Protein AF-A0A7R9MVS9-F1 (afdb_monomer_lite)

Organism: NCBI:txid334625

Sequence (79 aa):
MVVPDVKGEARGQLYWDDGDSIGTIESGNYTLVTFDVKNATLVTNPQHNEYAGGVTTDTIHVLGVNKKPTTVTIDGQMA

Secondary structure (DSSP, 8-state):
-B---TTS-EEEEEEE--SS-TTHHHHT--EEEEEEEETTEEEEEEEEE--TT--------B---SS--S--EETTEE-

Structure (mmCIF, N/CA/C/O backbone):
data_AF-A0A7R9MVS9-F1
#
_entry.id   AF-A0A7R9MVS9-F1
#
loop_
_atom_site.group_PDB
_atom_site.id
_atom_site.type_symbol
_atom_site.label_atom_id
_atom_site.label_alt_id
_atom_site.label_comp_id
_atom_site.label_asym_id
_atom_site.label_entity_id
_atom_site.label_seq_id
_atom_site.pdbx_PDB_ins_code
_atom_site.Cartn_x
_atom_site.Cartn_y
_atom_site.Cartn_z
_atom_site.occupancy
_atom_site.B_iso_or_equiv
_atom_site.auth_seq_id
_atom_site.auth_comp_id
_atom_site.auth_asym_id
_atom_site.auth_atom_id
_atom_site.pdbx_PDB_model_num
ATOM 1 N N . MET A 1 1 ? -7.458 -5.214 -0.711 1.00 90.81 1 MET A N 1
ATOM 2 C CA . MET A 1 1 ? -8.093 -5.964 0.399 1.00 90.81 1 MET A CA 1
ATOM 3 C C . MET A 1 1 ? -7.081 -6.107 1.522 1.00 90.81 1 MET A C 1
ATOM 5 O O . MET A 1 1 ? -5.921 -6.363 1.231 1.00 90.81 1 MET A O 1
ATOM 9 N N . VAL A 1 2 ? -7.513 -5.939 2.767 1.00 94.75 2 VAL A N 1
ATOM 10 C CA . VAL A 1 2 ? -6.693 -6.062 3.976 1.00 94.75 2 VAL A CA 1
ATOM 11 C C . VAL A 1 2 ? -7.313 -7.122 4.876 1.00 94.75 2 VAL A C 1
ATOM 13 O O . VAL A 1 2 ? -8.512 -7.070 5.157 1.00 94.75 2 VAL A O 1
ATOM 16 N N . VAL A 1 3 ? -6.493 -8.058 5.350 1.00 95.88 3 VAL A N 1
ATOM 17 C CA . VAL A 1 3 ? -6.909 -9.107 6.286 1.00 95.88 3 VAL A CA 1
ATOM 18 C C . VAL A 1 3 ? -5.914 -9.137 7.448 1.00 95.88 3 VAL A C 1
ATOM 20 O O . VAL A 1 3 ? -4.845 -9.728 7.303 1.00 95.88 3 VAL A O 1
ATOM 23 N N . PRO A 1 4 ? -6.210 -8.455 8.568 1.00 95.69 4 PRO A N 1
ATOM 24 C CA . PRO A 1 4 ? -5.346 -8.458 9.738 1.00 95.69 4 PRO A CA 1
ATOM 25 C C . PRO A 1 4 ? -5.336 -9.811 10.446 1.00 95.69 4 PRO A C 1
ATOM 27 O O . PRO A 1 4 ? -6.338 -10.530 10.466 1.00 95.69 4 PRO A O 1
ATOM 30 N N . ASP A 1 5 ? -4.199 -10.139 11.049 1.00 94.50 5 ASP A N 1
ATOM 31 C CA . ASP A 1 5 ? -4.053 -11.294 11.922 1.00 94.50 5 ASP A CA 1
ATOM 32 C C . ASP A 1 5 ? -4.715 -11.065 13.296 1.00 94.50 5 ASP A C 1
ATOM 34 O O . ASP A 1 5 ? -5.359 -10.047 13.565 1.00 94.50 5 ASP A O 1
ATOM 38 N N . VAL A 1 6 ? -4.537 -12.018 14.214 1.00 92.94 6 VAL A N 1
ATOM 39 C CA . VAL A 1 6 ? -5.095 -11.937 15.576 1.00 92.94 6 VAL A CA 1
ATOM 40 C C . VAL A 1 6 ? -4.537 -10.779 16.414 1.00 92.94 6 VAL A C 1
ATOM 42 O O . VAL A 1 6 ? -5.139 -10.425 17.428 1.00 92.94 6 VAL A O 1
ATOM 45 N N . LYS A 1 7 ? -3.407 -10.184 16.016 1.00 93.44 7 LYS A N 1
ATOM 46 C CA . LYS A 1 7 ? -2.826 -8.985 16.639 1.00 93.44 7 LYS A CA 1
ATOM 47 C C . LYS A 1 7 ? -3.325 -7.696 15.980 1.00 93.44 7 LYS A C 1
ATOM 49 O O . LYS A 1 7 ? -2.998 -6.611 16.459 1.00 93.44 7 LYS A O 1
ATOM 54 N N . GLY A 1 8 ? -4.132 -7.798 14.924 1.00 93.69 8 GLY A N 1
ATOM 55 C CA . GLY A 1 8 ? -4.583 -6.658 14.134 1.00 93.69 8 GLY A CA 1
ATOM 56 C C . GLY A 1 8 ? -3.507 -6.130 13.185 1.00 93.69 8 GLY A C 1
ATOM 57 O O . GLY A 1 8 ? -3.571 -4.960 12.805 1.00 93.69 8 GLY A O 1
ATOM 58 N N . GLU A 1 9 ? -2.527 -6.962 12.820 1.00 96.56 9 GLU A N 1
ATOM 59 C CA . GLU A 1 9 ? -1.434 -6.599 11.918 1.00 96.56 9 GLU A CA 1
ATOM 60 C C . GLU A 1 9 ? -1.627 -7.233 10.533 1.00 96.56 9 GLU A C 1
ATOM 62 O O . GLU A 1 9 ? -2.076 -8.371 10.410 1.00 96.56 9 GLU A O 1
ATOM 67 N N . ALA A 1 10 ? -1.284 -6.504 9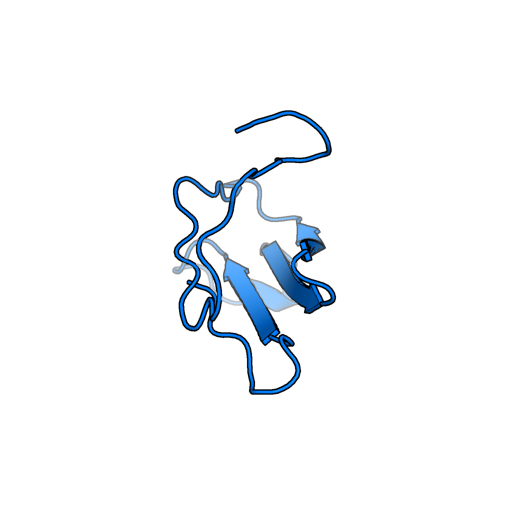.471 1.00 97.25 10 ALA A N 1
ATOM 68 C CA . ALA A 1 10 ? -1.245 -7.030 8.104 1.00 97.25 10 ALA A CA 1
ATOM 69 C C . ALA A 1 10 ? -0.103 -6.379 7.325 1.00 97.25 10 ALA A C 1
ATOM 71 O O . ALA A 1 10 ? 0.247 -5.229 7.589 1.00 97.25 10 ALA A O 1
ATOM 72 N N . ARG A 1 11 ? 0.446 -7.091 6.337 1.00 97.75 11 ARG A N 1
ATOM 73 C CA . ARG A 1 11 ? 1.435 -6.549 5.398 1.00 97.75 11 ARG A CA 1
ATOM 74 C C . ARG A 1 11 ? 1.130 -6.975 3.975 1.00 97.75 11 ARG A C 1
ATOM 76 O O . ARG A 1 11 ? 0.634 -8.078 3.754 1.00 97.75 11 ARG A O 1
ATOM 83 N N . GLY A 1 12 ? 1.464 -6.116 3.023 1.00 97.38 12 GLY A N 1
ATOM 84 C CA . GLY A 1 12 ? 1.335 -6.408 1.601 1.00 97.38 12 GLY A CA 1
ATOM 85 C C . GLY A 1 12 ? 2.198 -5.490 0.750 1.00 97.38 12 GLY A C 1
ATOM 86 O O . GLY A 1 12 ? 2.808 -4.545 1.247 1.00 97.38 12 GLY A O 1
ATOM 87 N N . GLN A 1 13 ? 2.228 -5.766 -0.547 1.00 97.06 13 GLN A N 1
ATOM 88 C CA . GLN A 1 13 ? 2.910 -4.934 -1.529 1.00 97.06 13 GLN A CA 1
ATOM 89 C C . GLN A 1 13 ? 2.150 -4.935 -2.855 1.00 97.06 13 GLN A C 1
ATOM 91 O O . GLN A 1 13 ? 1.453 -5.902 -3.171 1.00 97.06 13 GLN A O 1
ATOM 96 N N . LEU A 1 14 ? 2.308 -3.858 -3.615 1.00 95.81 14 LEU A N 1
ATOM 97 C CA . LEU A 1 14 ? 1.833 -3.700 -4.983 1.00 95.81 14 LEU A CA 1
ATOM 98 C C . LEU A 1 14 ? 3.037 -3.384 -5.859 1.00 95.81 14 LEU A C 1
ATOM 100 O O . LEU A 1 14 ? 3.718 -2.390 -5.621 1.00 95.81 14 LEU A O 1
ATOM 104 N N . TYR A 1 15 ? 3.258 -4.223 -6.863 1.00 96.75 15 TYR A N 1
ATOM 105 C CA . TYR A 1 15 ? 4.141 -3.933 -7.983 1.00 96.75 15 TYR A CA 1
ATOM 106 C C . TYR A 1 15 ? 3.272 -3.594 -9.195 1.00 96.75 15 TYR A C 1
ATOM 108 O O . TYR A 1 15 ? 2.280 -4.287 -9.438 1.00 96.75 15 TYR A O 1
ATOM 116 N N . TRP A 1 16 ? 3.621 -2.532 -9.915 1.00 97.06 16 TRP A N 1
ATOM 117 C CA . TRP A 1 16 ? 2.857 -2.039 -11.055 1.00 97.06 16 TRP A CA 1
ATOM 118 C C . TRP A 1 16 ? 3.788 -1.529 -12.155 1.00 97.06 16 TRP A C 1
ATOM 120 O O . TRP A 1 16 ? 4.641 -0.685 -11.895 1.00 97.06 16 TRP A O 1
ATOM 130 N N . ASP A 1 17 ? 3.616 -2.025 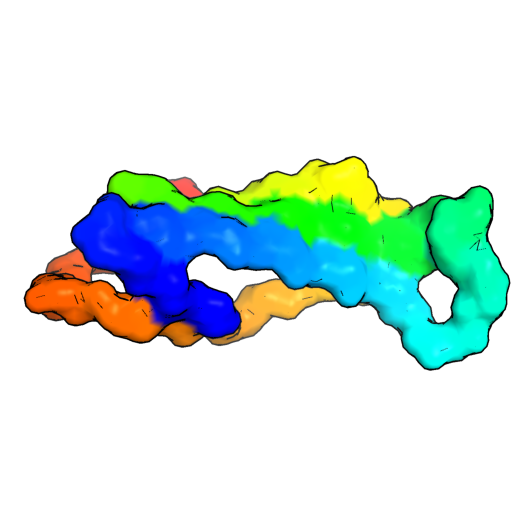-13.372 1.00 96.56 17 ASP A N 1
ATOM 131 C CA . ASP A 1 17 ? 4.301 -1.576 -14.584 1.00 96.56 17 ASP A CA 1
ATOM 132 C C . ASP A 1 17 ? 3.305 -1.566 -15.760 1.00 96.56 17 ASP A C 1
ATOM 134 O O . ASP A 1 17 ? 2.090 -1.535 -15.549 1.00 96.56 17 ASP A O 1
ATOM 138 N N . ASP A 1 18 ? 3.794 -1.535 -17.000 1.00 96.00 18 ASP A N 1
ATOM 139 C CA . ASP A 1 18 ? 2.935 -1.559 -18.189 1.00 96.00 18 ASP A CA 1
ATOM 140 C C . ASP A 1 18 ? 2.425 -2.962 -18.571 1.00 96.00 18 ASP A C 1
ATOM 142 O O . ASP A 1 18 ? 1.550 -3.071 -19.432 1.00 96.00 18 ASP A O 1
ATOM 146 N N . GLY A 1 19 ? 2.937 -4.020 -17.931 1.00 95.88 19 GLY A N 1
ATOM 147 C CA . GLY A 1 19 ? 2.574 -5.411 -18.192 1.00 95.88 19 GLY A CA 1
ATOM 148 C C . GLY A 1 19 ? 3.040 -5.987 -19.536 1.00 95.88 19 GLY A C 1
ATOM 149 O O . GLY A 1 19 ? 2.602 -7.089 -19.874 1.00 95.88 19 GLY A O 1
ATOM 150 N N . ASP A 1 20 ? 3.889 -5.282 -20.295 1.00 97.19 20 ASP A N 1
ATOM 151 C CA . ASP A 1 20 ? 4.313 -5.688 -21.652 1.00 97.19 20 ASP A CA 1
ATOM 152 C C . ASP A 1 20 ? 5.824 -5.515 -21.896 1.00 97.19 20 ASP A C 1
ATOM 154 O O . ASP A 1 20 ? 6.467 -6.366 -22.520 1.00 97.19 20 ASP A O 1
ATOM 158 N N . SER A 1 21 ? 6.436 -4.447 -21.374 1.00 96.69 21 SER A N 1
ATOM 159 C CA . SER A 1 21 ? 7.858 -4.172 -21.585 1.00 96.69 21 SER A CA 1
ATOM 160 C C . SER A 1 21 ? 8.761 -5.206 -20.911 1.00 96.69 21 SER A C 1
ATOM 162 O O . SER A 1 21 ? 8.551 -5.635 -19.778 1.00 96.69 21 SER A O 1
ATOM 164 N N . ILE A 1 22 ? 9.856 -5.557 -21.586 1.00 97.31 22 ILE A N 1
ATOM 165 C CA . ILE A 1 22 ? 10.916 -6.384 -21.003 1.00 97.31 22 ILE A CA 1
ATOM 166 C C . ILE A 1 22 ? 11.896 -5.475 -20.257 1.00 97.31 22 ILE A C 1
ATOM 168 O O . ILE A 1 22 ? 12.324 -4.448 -20.780 1.00 97.31 22 ILE A O 1
ATOM 172 N N . GLY A 1 23 ? 12.309 -5.888 -19.059 1.00 96.94 23 GLY A N 1
ATOM 173 C CA . GLY A 1 23 ? 13.358 -5.208 -18.297 1.00 96.94 23 GLY A CA 1
ATOM 174 C C . GLY A 1 23 ? 12.886 -3.964 -17.536 1.00 96.94 23 GLY A C 1
ATOM 175 O O . GLY A 1 23 ? 13.630 -2.987 -17.397 1.00 96.94 23 GLY A O 1
ATOM 176 N N . THR A 1 24 ? 11.635 -3.960 -17.064 1.00 97.50 24 THR A N 1
ATOM 177 C CA . THR A 1 24 ? 11.057 -2.864 -16.261 1.00 97.50 24 THR A CA 1
ATOM 178 C C . THR A 1 24 ? 11.808 -2.666 -14.943 1.00 97.50 24 THR A C 1
ATOM 180 O O . THR A 1 24 ? 11.985 -1.533 -14.505 1.00 97.50 24 THR A O 1
ATOM 183 N N . ILE A 1 25 ? 12.360 -3.734 -14.356 1.00 96.88 25 ILE A N 1
ATOM 184 C CA . ILE A 1 25 ? 13.198 -3.657 -13.151 1.00 96.88 25 ILE A CA 1
ATOM 185 C C . ILE A 1 25 ? 14.528 -2.945 -13.442 1.00 96.88 25 ILE A C 1
ATOM 187 O O . ILE A 1 25 ? 14.887 -2.014 -12.723 1.00 96.88 25 ILE A O 1
ATOM 191 N N . GLU A 1 26 ? 15.248 -3.349 -14.491 1.00 97.94 26 GLU A N 1
ATOM 192 C CA . GLU A 1 26 ? 16.562 -2.805 -14.857 1.00 97.94 26 GLU A CA 1
ATOM 193 C C . GLU A 1 26 ? 16.482 -1.345 -15.310 1.00 97.94 26 GLU A C 1
ATOM 195 O O . GLU A 1 26 ? 17.360 -0.545 -14.991 1.00 97.94 26 GLU A O 1
ATOM 200 N N . SER A 1 27 ? 15.424 -0.999 -16.046 1.00 96.62 27 SER A N 1
ATOM 201 C CA . SER A 1 27 ? 15.153 0.376 -16.480 1.00 96.62 27 SER 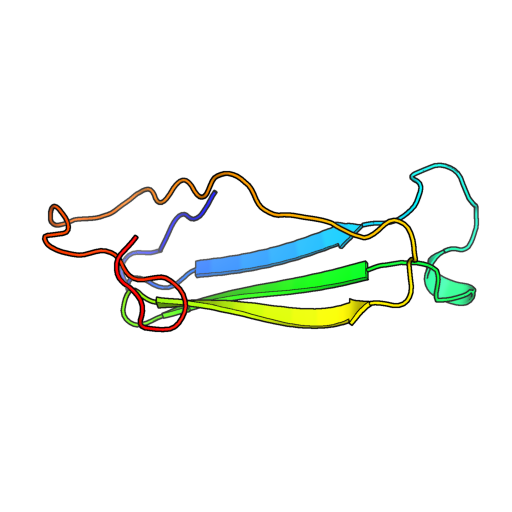A CA 1
ATOM 202 C C . SER A 1 27 ? 14.559 1.254 -15.376 1.00 96.62 27 SER A C 1
ATOM 204 O O . SER A 1 27 ? 14.506 2.472 -15.534 1.00 96.62 27 SER A O 1
ATOM 206 N N . GLY A 1 28 ? 14.105 0.656 -14.270 1.00 97.19 28 GLY A N 1
ATOM 207 C CA . GLY A 1 28 ? 13.409 1.357 -13.197 1.00 97.19 28 GLY A CA 1
ATOM 208 C C . GLY A 1 28 ? 11.985 1.788 -13.555 1.00 97.19 28 GLY A C 1
ATOM 209 O O . GLY A 1 28 ? 11.372 2.499 -12.769 1.00 97.19 28 GLY A O 1
ATOM 210 N N . ASN A 1 29 ? 11.431 1.379 -14.698 1.00 97.31 29 ASN A N 1
ATOM 211 C CA . ASN A 1 29 ? 10.116 1.815 -15.168 1.00 97.31 29 ASN A CA 1
ATOM 212 C C . ASN A 1 29 ? 8.967 1.018 -14.516 1.00 97.31 29 ASN A C 1
ATOM 214 O O . ASN A 1 29 ? 8.251 0.278 -15.188 1.00 97.31 29 ASN A O 1
ATOM 218 N N . TYR A 1 30 ? 8.821 1.143 -13.196 1.00 97.50 30 TYR A N 1
ATOM 219 C CA . TYR A 1 30 ? 7.759 0.515 -12.403 1.00 97.50 30 TYR A CA 1
ATOM 220 C C . TYR A 1 30 ? 7.382 1.378 -11.186 1.00 97.50 30 TYR A C 1
ATOM 222 O O . TYR A 1 30 ? 8.036 2.374 -10.860 1.00 97.50 30 TYR A O 1
ATOM 230 N N . THR A 1 31 ? 6.335 0.967 -10.483 1.00 97.62 31 THR A N 1
ATOM 231 C CA . THR A 1 31 ? 5.933 1.465 -9.169 1.00 97.62 31 THR A CA 1
ATOM 232 C C . THR A 1 31 ? 5.897 0.292 -8.191 1.00 97.62 31 THR A C 1
ATOM 234 O O . THR A 1 31 ? 5.352 -0.770 -8.489 1.00 97.62 31 THR A O 1
ATOM 237 N N . LEU A 1 32 ? 6.479 0.474 -7.006 1.00 97.44 32 LEU A N 1
ATOM 238 C CA . LEU A 1 32 ? 6.438 -0.470 -5.893 1.00 97.44 32 LEU A CA 1
ATOM 239 C C . LEU A 1 32 ? 5.968 0.257 -4.635 1.00 97.44 32 LEU A C 1
ATOM 241 O O . LEU A 1 32 ? 6.604 1.208 -4.180 1.00 97.44 32 LEU A O 1
ATOM 245 N N . VAL A 1 33 ? 4.877 -0.218 -4.043 1.00 96.69 33 VAL A N 1
ATOM 246 C CA . VAL A 1 33 ? 4.295 0.336 -2.813 1.00 96.69 33 VAL A CA 1
ATOM 247 C C . VAL A 1 33 ? 4.144 -0.778 -1.791 1.00 96.69 33 VAL A C 1
ATOM 249 O O . VAL A 1 33 ? 3.639 -1.851 -2.121 1.00 96.69 33 VAL A O 1
ATOM 252 N N . THR A 1 34 ? 4.546 -0.531 -0.546 1.00 97.44 34 THR A N 1
ATOM 253 C CA . THR A 1 34 ? 4.251 -1.432 0.574 1.00 97.44 34 THR A CA 1
ATOM 254 C C . THR A 1 34 ? 3.077 -0.917 1.394 1.00 97.44 34 THR A C 1
ATOM 256 O O . THR A 1 34 ? 2.810 0.284 1.465 1.00 97.44 34 THR A O 1
ATOM 259 N N . PHE A 1 35 ? 2.367 -1.851 2.014 1.00 96.75 35 PHE A N 1
ATOM 260 C CA . PHE A 1 35 ? 1.216 -1.602 2.866 1.00 96.75 35 PHE A CA 1
ATOM 261 C C . PHE A 1 35 ? 1.472 -2.240 4.222 1.00 96.75 35 PHE A C 1
ATOM 263 O O . PHE A 1 35 ? 1.758 -3.439 4.291 1.00 96.75 35 PHE A O 1
ATOM 270 N N . ASP A 1 36 ? 1.295 -1.468 5.285 1.00 97.62 36 ASP A N 1
ATOM 271 C CA . ASP A 1 36 ? 1.383 -1.954 6.657 1.00 97.62 36 ASP A CA 1
ATOM 272 C C . ASP A 1 36 ? 0.110 -1.581 7.408 1.00 97.62 36 ASP A C 1
ATOM 274 O O . ASP A 1 36 ? -0.346 -0.437 7.373 1.00 97.62 36 ASP A O 1
ATOM 278 N N . VAL A 1 37 ? -0.457 -2.5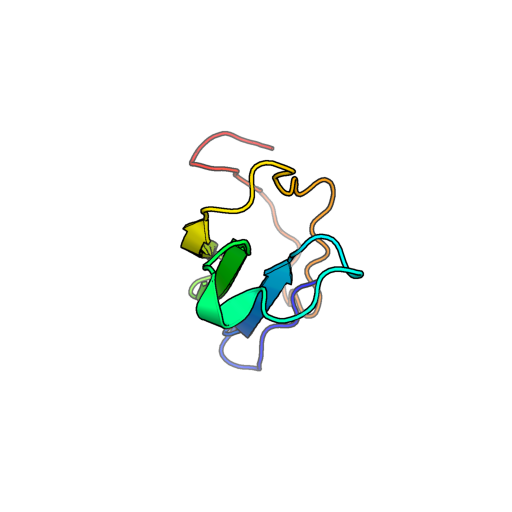55 8.114 1.00 97.50 37 VAL A N 1
ATOM 279 C CA . VAL A 1 37 ? -1.565 -2.337 9.039 1.00 97.50 37 VAL A CA 1
ATOM 280 C C . VAL A 1 37 ? -1.090 -2.591 10.444 1.00 97.50 37 VAL A C 1
ATOM 282 O O . VAL A 1 37 ? -0.566 -3.662 10.749 1.00 97.50 37 VAL A O 1
ATOM 285 N N . LYS A 1 38 ? -1.291 -1.595 11.301 1.00 95.62 38 LYS A N 1
ATOM 286 C CA . LYS A 1 38 ? -1.012 -1.679 12.730 1.00 95.62 38 LYS A CA 1
ATOM 287 C C . LYS A 1 38 ? -1.896 -0.692 13.473 1.00 95.62 38 LYS A C 1
ATOM 289 O O . LYS A 1 38 ? -2.168 0.392 12.970 1.00 95.62 38 LYS A O 1
ATOM 294 N N . ASN A 1 39 ? -2.328 -1.049 14.682 1.00 92.69 39 ASN A N 1
ATOM 295 C CA . ASN A 1 39 ? -3.146 -0.177 15.533 1.00 92.69 39 ASN A CA 1
ATOM 296 C C . ASN A 1 39 ? -4.406 0.364 14.820 1.00 92.69 39 ASN A C 1
ATOM 298 O O . ASN A 1 39 ? -4.769 1.519 15.010 1.00 92.69 39 ASN A O 1
ATOM 302 N N . ALA A 1 40 ? -5.059 -0.470 13.997 1.00 93.50 40 ALA A N 1
ATOM 303 C CA . ALA A 1 40 ? -6.218 -0.106 13.169 1.00 93.50 40 ALA A CA 1
ATOM 304 C C . ALA A 1 40 ? -5.966 0.991 12.110 1.00 93.50 40 ALA A C 1
ATOM 306 O O . ALA A 1 40 ? -6.918 1.530 11.550 1.00 93.50 40 ALA A O 1
ATOM 307 N N . THR A 1 41 ? -4.702 1.266 11.785 1.00 95.94 41 THR A N 1
ATOM 308 C CA . THR A 1 41 ? -4.297 2.195 10.728 1.00 95.94 41 THR A CA 1
ATOM 309 C C . THR A 1 41 ? -3.638 1.422 9.595 1.00 95.94 41 THR A C 1
ATOM 311 O O . THR A 1 41 ? -2.734 0.626 9.843 1.00 95.94 41 THR A O 1
ATOM 314 N N . LEU A 1 42 ? -4.077 1.673 8.362 1.00 96.75 42 LEU A N 1
ATOM 315 C CA . LEU A 1 42 ? -3.387 1.258 7.142 1.00 96.75 42 LEU A CA 1
ATOM 316 C C . LEU A 1 42 ? -2.481 2.400 6.676 1.00 96.75 42 LEU A C 1
ATOM 318 O O . LEU A 1 42 ? -2.955 3.517 6.495 1.00 96.75 42 LEU A O 1
ATOM 322 N N . VAL A 1 43 ? -1.201 2.109 6.463 1.00 96.75 43 VAL A N 1
ATOM 323 C CA . VAL A 1 43 ? -0.209 3.046 5.924 1.00 96.75 43 VAL A CA 1
ATOM 324 C C . VAL A 1 43 ? 0.300 2.518 4.587 1.00 96.75 43 VAL A C 1
ATOM 326 O O . VAL A 1 43 ? 0.640 1.340 4.470 1.00 96.75 43 VAL A O 1
ATOM 329 N N . THR A 1 44 ? 0.364 3.398 3.589 1.00 94.69 44 THR A N 1
ATOM 330 C CA . THR A 1 44 ? 0.964 3.133 2.276 1.00 94.69 44 THR A CA 1
ATOM 331 C C . THR A 1 44 ? 2.338 3.787 2.197 1.00 94.69 44 THR A C 1
ATOM 333 O O . THR A 1 44 ? 2.448 4.989 2.432 1.00 94.69 44 THR A O 1
AT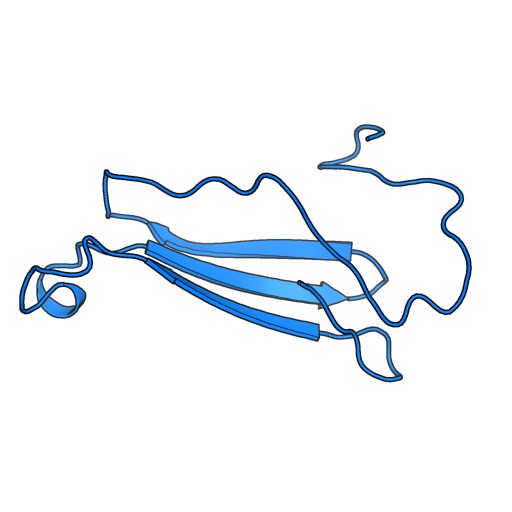OM 336 N N . ASN A 1 45 ? 3.376 3.032 1.841 1.00 95.56 45 ASN A N 1
ATOM 337 C CA . ASN A 1 45 ? 4.740 3.544 1.742 1.00 95.56 45 ASN A CA 1
ATOM 338 C C . ASN A 1 45 ? 5.321 3.260 0.344 1.00 95.56 45 ASN A C 1
ATOM 340 O O . ASN A 1 45 ? 5.740 2.126 0.078 1.00 95.56 45 ASN A O 1
ATOM 344 N N . PRO A 1 46 ? 5.343 4.251 -0.567 1.00 94.69 46 PRO A N 1
ATOM 345 C CA . PRO A 1 46 ? 5.992 4.105 -1.867 1.00 94.69 46 PRO A CA 1
ATOM 346 C C . PRO A 1 46 ? 7.481 3.795 -1.682 1.00 94.69 46 PRO A C 1
ATOM 348 O O . PRO A 1 46 ? 8.202 4.560 -1.047 1.00 94.69 46 PRO A O 1
ATOM 351 N N . GLN A 1 47 ? 7.931 2.660 -2.211 1.00 97.50 47 GLN A N 1
ATOM 352 C CA . GLN A 1 47 ? 9.346 2.274 -2.240 1.00 97.50 47 GLN A CA 1
ATOM 353 C C . GLN A 1 47 ? 10.016 2.732 -3.536 1.00 97.50 47 GLN A C 1
ATOM 355 O O . GLN A 1 47 ? 11.194 3.074 -3.534 1.00 97.50 47 GLN A O 1
ATOM 360 N N . HIS A 1 48 ? 9.256 2.729 -4.633 1.00 96.69 48 HIS A N 1
ATOM 361 C CA . HIS A 1 48 ? 9.687 3.150 -5.963 1.00 96.69 48 HIS A CA 1
ATOM 362 C C . HIS A 1 48 ? 8.472 3.671 -6.739 1.00 96.69 48 HIS A C 1
ATOM 364 O O . HIS A 1 48 ? 7.396 3.084 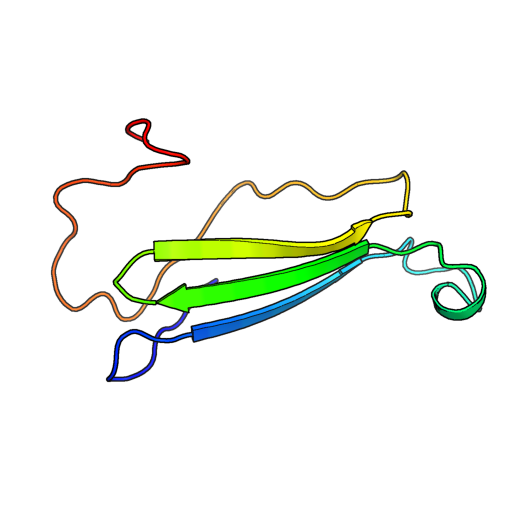-6.625 1.00 96.69 48 HIS A O 1
ATOM 370 N N . ASN A 1 49 ? 8.591 4.769 -7.486 1.00 95.44 49 ASN A N 1
ATOM 371 C CA . ASN A 1 49 ? 7.447 5.375 -8.182 1.00 95.44 49 ASN A CA 1
ATOM 372 C C . ASN A 1 49 ? 7.874 6.139 -9.444 1.00 95.44 49 ASN A C 1
ATOM 374 O O . ASN A 1 49 ? 7.617 7.335 -9.570 1.00 95.44 49 ASN A O 1
ATOM 378 N N . GLU A 1 50 ? 8.553 5.446 -10.355 1.00 95.94 50 GLU A N 1
ATOM 379 C CA . GLU A 1 50 ? 9.089 6.042 -11.588 1.00 95.94 50 GLU A CA 1
ATOM 380 C C . GLU A 1 50 ? 8.243 5.701 -12.828 1.00 95.94 50 GLU A C 1
ATOM 382 O O . GLU A 1 50 ? 8.443 6.279 -13.895 1.00 95.94 50 GLU A O 1
ATOM 387 N N . TYR A 1 51 ? 7.256 4.802 -12.710 1.00 96.12 51 TYR A N 1
ATOM 388 C CA . TYR A 1 51 ? 6.306 4.542 -13.791 1.00 96.12 51 TYR A CA 1
ATOM 389 C C . TYR A 1 51 ? 5.269 5.666 -13.921 1.00 96.12 51 TYR A C 1
ATOM 391 O O . TYR A 1 51 ? 4.432 5.889 -13.045 1.00 96.12 51 TYR A O 1
ATOM 399 N N . ALA A 1 52 ? 5.277 6.347 -15.068 1.00 92.69 52 ALA A N 1
ATOM 400 C CA . ALA A 1 52 ? 4.438 7.520 -15.317 1.00 92.69 52 ALA A CA 1
ATOM 401 C C . ALA A 1 52 ? 2.929 7.225 -15.420 1.00 92.69 52 ALA A C 1
ATOM 403 O O . ALA A 1 52 ? 2.124 8.143 -15.269 1.00 92.69 52 ALA A O 1
ATOM 404 N N . GLY A 1 53 ? 2.531 5.972 -15.678 1.00 90.31 53 GLY A N 1
ATOM 405 C CA . GLY A 1 53 ? 1.115 5.596 -15.783 1.00 90.31 53 GLY A CA 1
ATOM 406 C C . GLY A 1 53 ? 0.350 5.738 -14.464 1.00 90.31 53 GLY A C 1
ATOM 407 O O . GLY A 1 53 ? -0.868 5.910 -14.485 1.00 90.31 53 GLY A O 1
ATOM 408 N N . GLY A 1 54 ? 1.069 5.741 -13.334 1.00 86.44 54 GLY A N 1
ATOM 409 C CA . GLY A 1 54 ? 0.504 5.891 -11.999 1.00 86.44 54 GLY A CA 1
ATOM 410 C C . GLY A 1 54 ? -0.443 4.754 -11.604 1.00 86.44 54 GLY A C 1
ATOM 411 O O . GLY A 1 54 ? -0.820 3.894 -12.398 1.00 86.44 54 GLY A O 1
ATOM 412 N N . VAL A 1 55 ? -0.841 4.748 -10.335 1.00 87.75 55 VAL A N 1
ATOM 413 C CA . VAL A 1 55 ? -1.875 3.845 -9.825 1.00 87.75 55 VAL A CA 1
ATOM 414 C C . VAL A 1 55 ? -2.697 4.569 -8.767 1.00 87.75 55 VAL A C 1
ATOM 416 O O . VAL A 1 55 ? -2.150 5.251 -7.900 1.00 87.75 55 VAL A O 1
ATOM 419 N N . THR A 1 56 ? -4.020 4.447 -8.847 1.00 88.69 56 THR A N 1
ATOM 420 C CA . THR A 1 56 ? -4.955 5.023 -7.877 1.00 88.69 56 THR A CA 1
ATOM 421 C C . THR A 1 56 ? -5.673 3.918 -7.118 1.00 88.69 56 THR A C 1
ATOM 423 O O . THR A 1 56 ? -5.898 2.820 -7.626 1.00 88.69 56 THR A O 1
ATOM 426 N N . THR A 1 57 ? -6.023 4.205 -5.866 1.00 88.88 57 THR A N 1
ATOM 427 C CA . THR A 1 57 ? -6.851 3.314 -5.051 1.00 88.88 57 THR A CA 1
ATOM 428 C C . THR A 1 57 ? -8.244 3.906 -4.962 1.00 88.88 57 THR A C 1
ATOM 430 O O . THR A 1 57 ? -8.397 5.040 -4.525 1.00 88.88 57 THR A O 1
ATOM 433 N N . ASP A 1 58 ? -9.241 3.131 -5.371 1.00 91.19 58 ASP A N 1
ATOM 434 C CA . ASP A 1 58 ? -10.648 3.517 -5.274 1.00 91.19 58 ASP A CA 1
ATOM 435 C C . ASP A 1 58 ? -11.284 2.946 -3.999 1.00 91.19 58 ASP A C 1
ATOM 437 O O . ASP A 1 58 ? -11.714 3.676 -3.112 1.00 91.19 58 ASP A O 1
ATOM 441 N N . THR A 1 59 ? -11.259 1.618 -3.854 1.00 93.56 59 THR A N 1
ATOM 442 C CA . THR A 1 59 ? -11.932 0.927 -2.749 1.00 93.56 59 THR A CA 1
ATOM 443 C C . THR A 1 59 ? -10.958 0.122 -1.888 1.00 93.56 59 THR A C 1
ATOM 445 O O . THR A 1 59 ? -10.135 -0.650 -2.388 1.00 93.56 59 THR A O 1
ATOM 448 N N . ILE A 1 60 ? -11.110 0.223 -0.561 1.00 93.62 60 ILE A N 1
ATOM 449 C CA . ILE A 1 60 ? -10.380 -0.590 0.420 1.00 93.62 60 ILE A CA 1
ATOM 450 C C . ILE A 1 60 ? -11.365 -1.474 1.191 1.00 93.62 60 ILE A C 1
ATOM 452 O O . ILE A 1 60 ? -12.142 -1.008 2.019 1.00 93.62 60 ILE A O 1
ATOM 456 N N . HIS A 1 61 ? -11.287 -2.785 0.965 1.00 95.38 61 HIS A N 1
ATOM 457 C CA . HIS A 1 61 ? -11.999 -3.776 1.775 1.00 95.38 61 HIS A CA 1
ATOM 458 C C . HIS A 1 61 ? -11.137 -4.223 2.956 1.00 95.38 61 HIS A C 1
ATOM 460 O O . HIS A 1 61 ? -10.061 -4.788 2.737 1.00 95.38 61 HIS A O 1
ATOM 466 N N . VAL A 1 62 ? -11.623 -4.019 4.183 1.00 94.88 62 VAL A N 1
ATOM 467 C CA . VAL A 1 62 ? -10.991 -4.505 5.420 1.00 94.88 62 VAL A CA 1
ATOM 468 C C . VAL A 1 62 ? -11.847 -5.618 6.017 1.00 94.88 62 VAL A C 1
ATOM 470 O O . VAL A 1 62 ? -13.013 -5.406 6.348 1.00 94.88 62 VAL A O 1
ATOM 473 N N . LEU A 1 63 ? -11.271 -6.812 6.138 1.00 94.38 63 LEU A N 1
ATOM 474 C CA . LEU A 1 63 ? -11.916 -7.984 6.735 1.00 94.38 63 LEU A CA 1
ATOM 475 C C . LEU A 1 63 ? -11.388 -8.220 8.156 1.00 94.38 63 LEU A C 1
ATOM 477 O O . LEU A 1 63 ? -10.411 -7.605 8.570 1.00 94.38 63 LEU A O 1
ATOM 481 N N . GLY A 1 64 ? -12.035 -9.106 8.919 1.00 89.81 64 GLY A N 1
ATOM 482 C CA . GLY A 1 64 ? -11.564 -9.475 10.264 1.00 89.81 64 GLY A CA 1
ATOM 483 C C . GLY A 1 64 ? -11.706 -8.367 11.316 1.00 89.81 64 GLY A C 1
ATOM 484 O O . GLY A 1 64 ? -11.065 -8.408 12.362 1.00 89.81 64 GLY A O 1
ATOM 485 N N . VAL A 1 65 ? -12.544 -7.359 11.056 1.00 90.94 65 VAL A N 1
ATOM 486 C CA . VAL A 1 65 ? -12.796 -6.264 11.995 1.00 90.94 65 VAL A CA 1
ATOM 487 C C . VAL A 1 65 ? -13.730 -6.747 13.112 1.00 90.94 65 VAL A C 1
ATOM 489 O O . VAL A 1 65 ? -14.938 -6.875 12.928 1.00 90.94 65 VAL A O 1
ATOM 492 N N . ASN A 1 66 ? -13.161 -7.000 14.294 1.00 87.56 66 ASN A N 1
ATOM 493 C CA . ASN A 1 66 ? -13.864 -7.623 15.429 1.00 87.56 66 ASN A CA 1
ATOM 494 C C . ASN A 1 66 ? -14.929 -6.733 16.097 1.00 87.56 66 ASN A C 1
ATOM 496 O O . ASN A 1 66 ? -15.766 -7.224 16.853 1.00 87.56 66 ASN A O 1
ATOM 500 N N . LYS A 1 67 ? -14.891 -5.418 15.864 1.00 90.19 67 LYS A N 1
ATOM 501 C CA . LYS A 1 67 ? -15.867 -4.453 16.384 1.00 90.19 67 LYS A CA 1
ATOM 502 C C . LYS A 1 67 ? -16.253 -3.490 15.280 1.00 90.19 67 LYS A C 1
ATOM 504 O O . LYS A 1 67 ? -15.375 -2.927 14.639 1.00 90.19 67 LYS A O 1
ATOM 509 N N . LYS A 1 68 ? -17.554 -3.263 15.099 1.00 93.06 68 LYS A N 1
ATOM 510 C CA . LYS A 1 68 ? -18.054 -2.307 14.108 1.00 93.06 68 LYS A CA 1
ATOM 511 C C . LYS A 1 68 ? -17.384 -0.931 14.313 1.00 93.06 68 LYS A C 1
ATOM 513 O O . LYS A 1 68 ? -17.486 -0.400 15.421 1.00 93.06 68 LYS A O 1
ATOM 518 N N . PRO A 1 69 ? -16.732 -0.355 13.286 1.00 93.88 69 PRO A N 1
ATOM 519 C CA . PRO A 1 69 ? -16.155 0.982 13.383 1.00 93.88 69 PRO A CA 1
ATOM 520 C C . PRO A 1 69 ? -17.240 2.032 13.642 1.00 93.88 69 PRO A C 1
ATOM 522 O O . PRO A 1 69 ? -18.319 1.974 13.050 1.00 93.88 69 PRO A O 1
ATOM 525 N N . THR A 1 70 ? -16.954 2.997 14.515 1.00 95.88 70 THR A N 1
ATOM 526 C CA . THR A 1 70 ? -17.797 4.190 14.720 1.00 95.88 70 THR A CA 1
ATOM 527 C C . THR A 1 70 ? -17.381 5.345 13.819 1.00 95.88 70 THR A C 1
ATOM 529 O O . THR A 1 70 ? -18.206 6.182 13.474 1.00 95.88 70 THR A O 1
ATOM 532 N N . THR A 1 71 ? -16.103 5.385 13.452 1.00 95.25 71 THR A N 1
ATOM 533 C CA . THR A 1 71 ? -15.486 6.419 12.626 1.00 95.25 71 THR A CA 1
ATOM 534 C C . THR A 1 71 ? -14.456 5.777 11.708 1.00 95.25 71 THR A C 1
ATOM 536 O O . THR A 1 71 ? -13.799 4.802 12.079 1.00 95.25 71 THR A O 1
ATOM 539 N N . VAL A 1 72 ? -14.319 6.339 10.511 1.00 95.62 72 VAL A N 1
ATOM 540 C CA . VAL A 1 72 ? -13.248 6.036 9.562 1.00 95.62 72 VAL A CA 1
ATOM 541 C C . VAL A 1 72 ? -12.676 7.371 9.114 1.00 95.62 72 VAL A C 1
ATOM 543 O O . VAL A 1 72 ? -13.428 8.318 8.875 1.00 95.62 72 VAL A O 1
ATOM 546 N N . THR A 1 73 ? -11.353 7.461 9.052 1.00 96.88 73 THR A N 1
ATOM 547 C CA . THR A 1 73 ? -10.660 8.655 8.580 1.00 96.88 73 THR A CA 1
ATOM 548 C C . THR A 1 73 ? -9.647 8.302 7.501 1.00 96.88 73 THR A C 1
ATOM 550 O O . THR A 1 73 ? -9.059 7.221 7.519 1.00 96.88 73 THR A O 1
ATOM 553 N N . ILE A 1 74 ? -9.446 9.235 6.574 1.00 95.19 74 ILE A N 1
ATOM 554 C CA . ILE A 1 74 ? -8.413 9.213 5.539 1.00 95.19 74 ILE A CA 1
ATOM 555 C C . ILE A 1 74 ? -7.549 10.446 5.786 1.00 95.19 74 ILE A C 1
ATOM 557 O O . ILE A 1 74 ? -8.062 11.563 5.809 1.00 95.19 74 ILE A O 1
ATOM 561 N N . ASP A 1 75 ? -6.266 10.242 6.086 1.00 94.38 75 ASP A N 1
ATOM 562 C CA . ASP A 1 75 ? -5.303 11.314 6.388 1.00 94.38 75 ASP A CA 1
ATOM 563 C C . ASP A 1 75 ? -5.802 12.341 7.426 1.00 94.38 75 ASP A C 1
ATOM 565 O O . ASP A 1 75 ? -5.543 13.541 7.355 1.00 94.38 75 ASP A O 1
ATOM 569 N N . GLY A 1 76 ? -6.546 11.852 8.423 1.00 94.38 76 GLY A N 1
ATOM 570 C CA . GLY A 1 76 ? -7.114 12.661 9.506 1.00 94.38 76 GLY A CA 1
ATOM 571 C C . GLY A 1 76 ? -8.461 13.324 9.193 1.00 94.38 76 GLY A C 1
ATOM 572 O O . GLY A 1 76 ? -9.074 13.882 10.103 1.00 94.38 76 GLY A O 1
ATOM 573 N N . GLN A 1 77 ? -8.964 13.227 7.962 1.00 96.31 77 GLN A N 1
ATOM 574 C CA . GLN A 1 77 ? -10.291 13.710 7.571 1.00 96.31 77 GLN A CA 1
ATOM 575 C C . GLN A 1 77 ? -11.323 12.585 7.647 1.00 96.31 77 GLN A C 1
ATOM 577 O O . GLN A 1 77 ? -11.002 11.436 7.367 1.00 96.31 77 GLN A O 1
ATOM 582 N N . MET A 1 78 ? -12.561 12.891 8.044 1.00 94.25 78 MET A N 1
ATOM 583 C CA . MET A 1 78 ? -13.631 11.889 8.038 1.00 94.25 78 MET A CA 1
ATOM 584 C C . MET A 1 78 ? -13.959 11.450 6.610 1.00 94.25 78 MET A C 1
ATOM 586 O O . MET A 1 78 ? -14.146 12.304 5.744 1.00 94.25 78 MET A O 1
ATOM 590 N N . ALA A 1 79 ? -14.013 10.131 6.411 1.00 85.38 79 ALA A N 1
ATOM 591 C CA . ALA A 1 79 ? -14.436 9.497 5.165 1.00 85.38 79 ALA A CA 1
ATOM 592 C C . ALA A 1 79 ? -15.961 9.527 4.991 1.00 85.38 79 ALA A C 1
ATOM 594 O O . ALA A 1 79 ? -16.674 9.505 6.025 1.00 85.38 79 ALA A O 1
#

InterPro domains:
  IPR013780 Glycosyl hydrolase, all-beta [G3DSA:2.60.40.1180] (1-79)

pLDDT: mean 94.82, std 2.89, range [85.38, 97.94]

Radius of gyration: 15.33 Å; chains: 1; bounding box: 35×26×38 Å

Foldseek 3Di:
DFEADPQQKTKDKDKAAPVDDPPCVVVLQIWIWIWITDPNDIDIHTPGDNNPVDDDDDDDDYPPPPDDDPFDDDPNHTD